Protein AF-A0AAV0YI50-F1 (afdb_monomer)

pLDDT: mean 83.33, std 12.13, range [51.94, 95.25]

Secondary structure (DSSP, 8-state):
-HHHHHHHHHHHH--SBHHHHHHHHHHHHHHHHHHHHHHHHHHT-HHHHHHHHHHHHHHHHHHHHHHHHHHHHHHHHS--BGGGGGGGS---S--HHHHHHHHHHHSPPP---

InterPro domains:
  IPR001133 NADH-ubiquinone oxidoreductase chain 4L/K [PTHR11434] (1-92)
  IPR039428 NADH-ubiquinone oxidoreductase chain 4L/Mnh complex subunit C1-like [PF00420] (8-89)

Organism: Vicia faba (NCBI:txid3906)

Solvent-accessible surface area (backbone atoms only — not comparable to full-atom values): 6469 Å² total; per-residue (Å²): 105,72,64,37,56,51,22,54,52,49,41,72,73,40,72,53,38,62,69,70,36,49,53,32,54,54,52,29,54,49,41,52,37,49,50,38,41,53,51,16,62,77,67,72,38,69,66,34,50,54,50,32,52,52,53,54,50,51,48,54,53,51,52,53,52,55,49,51,54,48,54,55,48,33,73,76,63,79,52,66,57,52,78,67,62,63,71,71,61,66,84,66,87,55,59,71,69,51,49,49,52,54,54,60,68,70,53,80,76,80,79,85,125

Radius of gyration: 26.08 Å; Cα contacts (8 Å, |Δi|>4): 66; chains: 1; bounding box: 31×36×94 Å

Foldseek 3Di:
DVLLVVLVVQLVVDPWFLVSNLVSVLSNLVVVLVVLVVVCVVVVHVVSVVVSVVSNVVSVVVVVVSVVVQVVVCVVPVDRTPVCVVPVVDPPPDDVVVVVVVVVVPDDDPPDD

Nearest PDB structures (foldseek):
  8q0a-assembly1_K  TM=9.133E-01  e=6.058E-04  Bos taurus
  6zke-assembly1_K  TM=9.142E-01  e=1.229E-03  Ovis aries
  7v2e-assembly1_k  TM=9.099E-01  e=1.153E-03  Sus scrofa
  7vys-assembly1_k  TM=9.283E-01  e=1.491E-03  Sus scrofa
  7v2c-assembly1_k  TM=9.290E-01  e=1.809E-03  Sus scrofa

Sequence (113 aa):
MIISILDIRGILLNRRNIPIMSMPIESMLLAVNSNFLVFSVSSNDMMGQSFALLVSTVAAAESAIGLAIFVITFRVRGTIAVEFINSIQGSGPLSLGERIRFLLKSFPKPLHV

Mean predicted aligned error: 11.67 Å

Structure (mmCIF, N/CA/C/O backbone):
data_AF-A0AAV0YI50-F1
#
_entry.id   AF-A0AAV0YI50-F1
#
loop_
_atom_site.group_PDB
_atom_site.id
_atom_site.type_symbol
_atom_site.label_atom_id
_atom_site.label_alt_id
_atom_site.label_comp_id
_atom_site.label_asym_id
_atom_site.label_entity_id
_atom_site.label_seq_id
_atom_site.pdbx_PDB_ins_code
_atom_site.Cartn_x
_atom_site.Cartn_y
_atom_site.Cartn_z
_atom_site.occupancy
_atom_site.B_iso_or_equiv
_atom_site.auth_seq_id
_atom_site.auth_comp_id
_atom_site.auth_asym_id
_atom_site.auth_atom_id
_atom_site.pdbx_PDB_model_num
ATOM 1 N N . MET A 1 1 ? 11.645 5.459 -4.226 1.00 79.00 1 MET A N 1
ATOM 2 C CA . MET A 1 1 ? 12.631 5.119 -3.171 1.00 79.00 1 MET A CA 1
ATOM 3 C C . MET A 1 1 ? 12.560 6.057 -1.967 1.00 79.00 1 MET A C 1
ATOM 5 O O . MET A 1 1 ? 12.315 5.566 -0.878 1.00 79.00 1 MET A O 1
ATOM 9 N N . ILE A 1 2 ? 12.721 7.379 -2.127 1.00 90.94 2 ILE A N 1
ATOM 10 C CA . ILE A 1 2 ? 12.672 8.332 -0.993 1.00 90.94 2 ILE A CA 1
ATOM 11 C C . ILE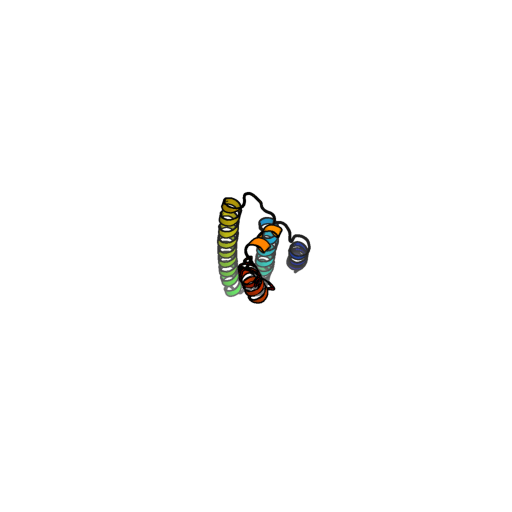 A 1 2 ? 11.318 8.290 -0.262 1.00 90.94 2 ILE A C 1
ATOM 13 O O . ILE A 1 2 ? 11.292 8.224 0.963 1.00 90.94 2 ILE A O 1
ATOM 17 N N . ILE A 1 3 ? 10.213 8.255 -1.017 1.00 91.50 3 ILE A N 1
ATOM 18 C CA . ILE A 1 3 ? 8.845 8.175 -0.474 1.00 91.50 3 ILE A CA 1
ATOM 19 C C . ILE A 1 3 ? 8.686 6.940 0.428 1.00 91.50 3 ILE A C 1
ATOM 21 O O . ILE A 1 3 ? 8.360 7.083 1.598 1.00 91.50 3 ILE A O 1
ATOM 25 N N . SER A 1 4 ? 9.074 5.752 -0.051 1.00 90.31 4 SER A N 1
ATOM 26 C CA . SER A 1 4 ? 9.003 4.508 0.730 1.00 90.31 4 SER A CA 1
ATOM 27 C C . SER A 1 4 ? 9.793 4.569 2.048 1.00 90.31 4 SER A C 1
ATOM 29 O O . SER A 1 4 ? 9.374 3.994 3.046 1.00 90.31 4 SER A O 1
ATOM 31 N N . ILE A 1 5 ? 10.926 5.280 2.084 1.00 92.88 5 ILE A N 1
ATOM 32 C CA . ILE A 1 5 ? 11.730 5.445 3.308 1.00 92.88 5 ILE A CA 1
ATOM 33 C C . ILE A 1 5 ? 11.026 6.382 4.304 1.00 92.88 5 ILE A C 1
ATOM 35 O O . ILE A 1 5 ? 11.025 6.122 5.510 1.00 92.88 5 ILE A O 1
ATOM 39 N N . LEU A 1 6 ? 10.417 7.465 3.810 1.00 93.38 6 LEU A N 1
ATOM 40 C CA . LEU A 1 6 ? 9.602 8.376 4.618 1.00 93.38 6 LEU A CA 1
ATOM 41 C C . LEU A 1 6 ? 8.378 7.665 5.197 1.00 93.38 6 LEU A C 1
ATOM 43 O O . LEU A 1 6 ? 8.089 7.849 6.378 1.00 93.38 6 LEU A O 1
ATOM 47 N N . ASP A 1 7 ? 7.721 6.818 4.407 1.00 93.38 7 ASP A N 1
ATOM 48 C CA . ASP A 1 7 ? 6.557 6.047 4.841 1.00 93.38 7 ASP A CA 1
ATOM 49 C C . ASP A 1 7 ? 6.907 5.076 5.971 1.00 93.38 7 ASP A C 1
ATOM 51 O O . ASP A 1 7 ? 6.252 5.086 7.015 1.00 93.38 7 ASP A O 1
ATOM 55 N N . ILE A 1 8 ? 8.006 4.323 5.838 1.00 92.38 8 ILE A N 1
ATOM 56 C CA . ILE A 1 8 ? 8.511 3.451 6.913 1.00 92.38 8 ILE A CA 1
ATOM 57 C C . ILE A 1 8 ? 8.762 4.263 8.190 1.00 92.38 8 ILE A C 1
ATOM 59 O O . ILE A 1 8 ? 8.373 3.848 9.286 1.00 92.38 8 ILE A O 1
ATOM 63 N N . ARG A 1 9 ? 9.370 5.450 8.071 1.00 92.31 9 ARG A N 1
ATOM 64 C CA . ARG A 1 9 ? 9.583 6.339 9.222 1.00 92.31 9 ARG A CA 1
ATOM 65 C C . ARG A 1 9 ? 8.256 6.817 9.822 1.00 92.31 9 ARG A C 1
ATOM 67 O O . ARG A 1 9 ? 8.138 6.878 11.044 1.00 92.31 9 ARG A O 1
ATOM 74 N N . GLY A 1 10 ? 7.265 7.122 8.988 1.00 88.88 10 GLY A N 1
ATOM 75 C CA . GLY A 1 10 ? 5.919 7.526 9.398 1.00 88.88 10 GLY A CA 1
ATOM 76 C C . GLY A 1 10 ? 5.212 6.462 10.239 1.00 88.88 10 GLY A C 1
ATOM 77 O O . GLY A 1 10 ? 4.695 6.779 11.312 1.00 88.88 10 GLY A O 1
ATOM 78 N N . ILE A 1 11 ? 5.277 5.194 9.821 1.00 91.69 11 ILE A N 1
ATOM 79 C CA . ILE A 1 11 ? 4.697 4.056 10.559 1.00 91.69 11 ILE A CA 1
ATOM 80 C C . ILE A 1 11 ? 5.359 3.903 11.934 1.00 91.69 11 ILE A C 1
ATOM 82 O O . ILE A 1 11 ? 4.682 3.691 12.941 1.00 91.69 11 ILE A O 1
ATOM 86 N N . LEU A 1 12 ? 6.689 4.024 12.002 1.00 87.38 12 LEU A N 1
ATOM 87 C CA . LEU A 1 12 ? 7.430 3.839 13.252 1.00 87.38 12 LEU A CA 1
ATOM 88 C C . LEU A 1 12 ? 7.133 4.926 14.288 1.00 87.38 12 LEU A C 1
ATOM 90 O O . LEU A 1 12 ? 7.046 4.610 15.476 1.00 87.38 12 LEU A O 1
ATOM 94 N N . LEU A 1 13 ? 6.979 6.177 13.845 1.00 87.50 13 LEU A N 1
ATOM 95 C CA . LEU A 1 13 ? 6.706 7.320 14.716 1.00 87.50 13 LEU A CA 1
ATOM 96 C C . LEU A 1 13 ? 5.255 7.337 15.209 1.00 87.50 13 LEU A C 1
ATOM 98 O O . LEU A 1 13 ? 4.997 7.692 16.360 1.00 87.50 13 LEU A O 1
ATOM 102 N N . ASN A 1 14 ? 4.303 6.941 14.363 1.00 81.69 14 ASN A N 1
ATOM 103 C CA . ASN A 1 14 ? 2.886 7.152 14.624 1.00 81.69 14 ASN A CA 1
ATOM 104 C C . ASN A 1 14 ? 2.132 5.846 14.937 1.00 81.69 14 ASN A C 1
ATOM 106 O O . ASN A 1 14 ? 1.347 5.354 14.130 1.00 81.69 14 ASN A O 1
ATOM 110 N N . ARG A 1 15 ? 2.332 5.305 16.150 1.00 78.38 15 ARG A N 1
ATOM 111 C CA . ARG A 1 15 ? 1.727 4.027 16.600 1.00 78.38 15 ARG A CA 1
ATOM 112 C C . ARG A 1 15 ? 0.426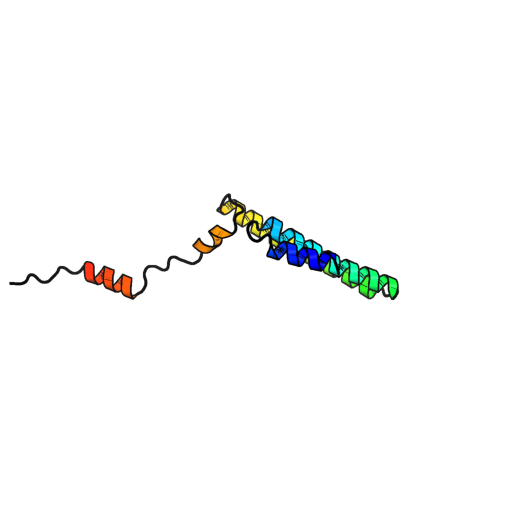 4.140 17.405 1.00 78.38 15 ARG A C 1
ATOM 114 O O . ARG A 1 15 ? -0.104 3.130 17.857 1.00 78.38 15 ARG A O 1
ATOM 121 N N . ARG A 1 16 ? -0.080 5.354 17.640 1.00 79.62 16 ARG A N 1
ATOM 122 C CA . ARG A 1 16 ? -1.229 5.583 18.543 1.00 79.62 16 ARG A CA 1
ATOM 123 C C . ARG A 1 16 ? -2.587 5.563 17.847 1.00 79.62 16 ARG A C 1
ATOM 125 O O . ARG A 1 16 ? -3.588 5.267 18.495 1.00 79.62 16 ARG A O 1
ATOM 132 N N . ASN A 1 17 ? -2.624 5.866 16.551 1.00 80.25 17 ASN A N 1
ATOM 133 C CA . ASN A 1 17 ? -3.852 6.049 15.782 1.00 80.25 17 ASN A CA 1
ATOM 134 C C . ASN A 1 17 ? -3.844 5.117 14.570 1.00 80.25 17 ASN A C 1
ATOM 136 O O . ASN A 1 17 ? -3.026 5.288 13.668 1.00 80.25 17 ASN A O 1
ATOM 140 N N . ILE A 1 18 ? -4.790 4.178 14.530 1.00 83.81 18 ILE A N 1
ATOM 141 C CA . ILE A 1 18 ? -4.877 3.157 13.473 1.00 83.81 18 ILE A CA 1
ATOM 142 C C . ILE A 1 18 ? -4.996 3.773 12.063 1.00 83.81 18 ILE A C 1
ATOM 144 O O . ILE A 1 18 ? -4.211 3.382 11.202 1.00 83.81 18 ILE A O 1
ATOM 148 N N . PRO A 1 19 ? -5.870 4.772 11.797 1.00 86.19 19 PRO A N 1
ATOM 149 C CA . PRO A 1 19 ? -5.996 5.339 10.447 1.00 86.19 19 PRO A CA 1
ATOM 150 C C . PRO A 1 19 ? -4.716 6.020 9.962 1.00 86.19 19 PRO A C 1
ATOM 152 O O . PRO A 1 19 ? -4.323 5.877 8.809 1.00 86.19 19 PRO A O 1
ATOM 155 N N . ILE A 1 20 ? -4.036 6.725 10.869 1.00 87.75 20 ILE A N 1
ATOM 156 C CA . ILE A 1 20 ? -2.792 7.436 10.559 1.00 87.75 20 ILE A CA 1
ATOM 157 C C . ILE A 1 20 ? -1.658 6.435 10.302 1.00 87.75 20 ILE A C 1
ATOM 159 O O . ILE A 1 20 ? -0.768 6.713 9.511 1.00 87.75 20 ILE A O 1
ATOM 163 N N . MET A 1 21 ? -1.702 5.254 10.923 1.00 88.38 21 MET A N 1
ATOM 164 C CA . MET A 1 21 ? -0.761 4.171 10.636 1.00 88.38 21 MET A CA 1
ATOM 165 C C . MET A 1 21 ? -1.043 3.487 9.287 1.00 88.38 21 MET A C 1
ATOM 167 O O . MET A 1 21 ? -0.112 2.993 8.661 1.00 88.38 21 MET A O 1
ATOM 171 N N . SER A 1 22 ? -2.298 3.488 8.822 1.00 88.62 22 SER A N 1
ATOM 172 C CA . SER A 1 22 ? -2.698 2.909 7.530 1.00 88.62 22 SER A CA 1
ATOM 173 C C . SER A 1 22 ? -2.305 3.777 6.327 1.00 88.62 22 SER A C 1
ATOM 175 O O . SER A 1 22 ? -1.998 3.245 5.268 1.00 88.62 22 SER A O 1
ATOM 177 N N . MET A 1 23 ? -2.276 5.107 6.470 1.00 90.25 23 MET A N 1
ATOM 178 C CA . MET A 1 23 ? -1.966 6.037 5.368 1.00 90.25 23 MET A CA 1
ATOM 179 C C . MET A 1 23 ? -0.560 5.848 4.747 1.00 90.25 23 MET A C 1
ATOM 181 O O . MET A 1 23 ? -0.465 5.805 3.520 1.00 90.25 23 MET A O 1
ATOM 185 N N . PRO A 1 24 ? 0.533 5.698 5.526 1.00 92.94 24 PRO A N 1
ATOM 186 C CA . PRO A 1 24 ? 1.856 5.424 4.963 1.00 92.94 24 PRO A CA 1
ATOM 187 C C . PRO A 1 24 ? 1.965 4.063 4.266 1.00 92.94 24 PRO A C 1
ATOM 189 O O . PRO A 1 24 ? 2.793 3.905 3.376 1.00 92.94 24 PRO A O 1
ATOM 192 N N . ILE A 1 25 ? 1.152 3.073 4.656 1.00 92.00 25 ILE A N 1
ATOM 193 C CA . ILE A 1 25 ? 1.164 1.738 4.035 1.00 92.00 25 ILE A CA 1
ATOM 194 C C . ILE A 1 25 ? 0.687 1.846 2.581 1.00 92.00 25 ILE A C 1
ATOM 196 O O . ILE A 1 25 ? 1.369 1.370 1.675 1.00 92.00 25 ILE A O 1
ATOM 200 N N . GLU A 1 26 ? -0.405 2.579 2.349 1.00 91.31 26 GLU A N 1
ATOM 201 C CA . GLU A 1 26 ? -0.918 2.885 1.005 1.00 91.31 26 GLU A CA 1
ATOM 202 C C . GLU A 1 26 ? 0.108 3.645 0.155 1.00 91.31 26 GLU A C 1
ATOM 204 O O . GLU A 1 26 ? 0.388 3.281 -0.989 1.00 91.31 26 GLU A O 1
ATOM 209 N N . SER A 1 27 ? 0.715 4.693 0.726 1.00 91.88 27 SER A N 1
ATOM 210 C CA . SER A 1 27 ? 1.737 5.498 0.045 1.00 91.88 27 SER A CA 1
ATOM 211 C C . SER A 1 27 ? 2.979 4.671 -0.312 1.00 91.88 27 SER A C 1
ATOM 213 O O . SER A 1 27 ? 3.519 4.803 -1.415 1.00 91.88 27 SER A O 1
ATOM 215 N N . MET A 1 28 ? 3.394 3.746 0.557 1.00 93.81 28 MET A N 1
ATOM 216 C CA . MET A 1 28 ? 4.528 2.858 0.307 1.00 93.81 28 MET A CA 1
ATOM 217 C C . MET A 1 28 ? 4.246 1.907 -0.863 1.00 93.81 28 MET A C 1
ATOM 219 O O . MET A 1 28 ? 5.107 1.735 -1.733 1.00 93.81 28 MET A O 1
ATOM 223 N N . LEU A 1 29 ? 3.038 1.339 -0.912 1.00 93.25 29 LEU A N 1
ATOM 224 C CA . LEU A 1 29 ? 2.582 0.446 -1.979 1.00 93.25 29 LEU A CA 1
ATOM 225 C C . LEU A 1 29 ? 2.480 1.202 -3.316 1.00 93.25 29 LEU A C 1
ATOM 227 O O . LEU A 1 29 ? 2.986 0.732 -4.338 1.00 93.25 29 LEU A O 1
ATOM 231 N N . LEU A 1 30 ? 1.963 2.434 -3.296 1.00 93.50 30 LEU A N 1
ATOM 232 C CA . LEU A 1 30 ? 1.922 3.331 -4.454 1.00 93.50 30 LEU A CA 1
ATOM 233 C C . LEU A 1 30 ? 3.323 3.739 -4.943 1.00 93.50 30 LEU A C 1
ATOM 235 O O . LEU A 1 30 ? 3.568 3.785 -6.149 1.00 93.50 30 LEU A O 1
ATOM 239 N N . ALA A 1 31 ? 4.267 4.007 -4.038 1.00 94.50 31 ALA A N 1
ATOM 240 C CA . ALA A 1 31 ? 5.638 4.374 -4.392 1.00 94.50 31 ALA A CA 1
ATOM 241 C C . ALA A 1 31 ? 6.386 3.229 -5.093 1.00 94.50 31 ALA A C 1
ATOM 243 O O . ALA A 1 31 ? 7.145 3.471 -6.036 1.00 94.50 31 ALA A O 1
ATOM 244 N N . VAL A 1 32 ? 6.162 1.985 -4.660 1.00 93.75 32 VAL A N 1
ATOM 245 C CA . VAL A 1 32 ? 6.676 0.792 -5.349 1.00 93.75 32 VAL A CA 1
ATOM 246 C C . VAL A 1 32 ? 5.970 0.608 -6.694 1.00 93.75 32 VAL A C 1
ATOM 248 O O . VAL A 1 32 ? 6.634 0.337 -7.694 1.00 93.75 32 VAL A O 1
ATOM 251 N N . ASN A 1 33 ? 4.656 0.838 -6.754 1.00 94.81 33 ASN A N 1
ATOM 252 C CA . ASN A 1 33 ? 3.878 0.727 -7.986 1.00 94.81 33 ASN A CA 1
ATOM 253 C C . ASN A 1 33 ? 4.329 1.727 -9.071 1.00 94.81 33 ASN A C 1
ATOM 255 O O . ASN A 1 33 ? 4.476 1.385 -10.242 1.00 94.81 33 ASN A O 1
ATOM 259 N N . SER A 1 34 ? 4.640 2.960 -8.669 1.00 93.06 34 SER A N 1
ATOM 260 C CA . SER A 1 34 ? 5.212 3.979 -9.556 1.00 93.06 34 SER A CA 1
ATOM 261 C C . SER A 1 34 ? 6.586 3.567 -10.098 1.00 93.06 34 SER A C 1
ATOM 263 O O . SER A 1 34 ? 6.879 3.778 -11.273 1.00 93.06 34 SER A O 1
ATOM 265 N N . ASN A 1 35 ? 7.411 2.895 -9.286 1.00 92.81 35 ASN A N 1
ATOM 266 C CA . ASN A 1 35 ? 8.703 2.377 -9.739 1.00 92.81 35 ASN A CA 1
ATOM 267 C C . ASN A 1 35 ? 8.544 1.308 -10.836 1.00 92.81 35 ASN A C 1
ATOM 269 O O . ASN A 1 35 ? 9.296 1.319 -11.810 1.00 92.81 35 ASN A O 1
ATOM 273 N N . PHE A 1 36 ? 7.536 0.435 -10.717 1.00 91.88 36 PHE A N 1
ATOM 274 C CA . PHE A 1 36 ? 7.168 -0.506 -11.783 1.00 91.88 36 PHE A CA 1
ATOM 275 C C . PHE A 1 36 ? 6.744 0.217 -13.063 1.00 91.88 36 PHE A C 1
ATOM 277 O O . PHE A 1 36 ? 7.194 -0.147 -14.149 1.00 91.88 36 PHE A O 1
ATOM 284 N N . LEU A 1 37 ? 5.930 1.268 -12.940 1.00 94.00 37 LEU A N 1
ATOM 285 C CA . LEU A 1 37 ? 5.456 2.047 -14.082 1.00 94.00 37 LEU A CA 1
ATOM 286 C C . LEU A 1 37 ? 6.611 2.739 -14.827 1.00 94.00 37 LEU A C 1
ATOM 288 O O . LEU A 1 37 ? 6.693 2.674 -16.051 1.00 94.00 37 LEU A O 1
ATOM 292 N N . VAL A 1 38 ? 7.539 3.361 -14.095 1.00 93.75 38 VAL A N 1
ATOM 293 C CA . VAL A 1 38 ? 8.716 4.030 -14.677 1.00 93.75 38 VAL A CA 1
ATOM 294 C C . VAL A 1 38 ? 9.630 3.026 -15.377 1.00 93.75 38 VAL A C 1
ATOM 296 O O . VAL A 1 38 ? 10.078 3.278 -16.496 1.00 93.75 38 VAL A O 1
ATOM 299 N N . PHE A 1 39 ? 9.879 1.869 -14.759 1.00 91.06 39 PHE A N 1
ATOM 300 C CA . PHE A 1 39 ? 10.702 0.821 -15.362 1.00 91.06 39 PHE A CA 1
ATOM 301 C C . PHE A 1 39 ? 10.058 0.229 -16.623 1.00 91.06 39 PHE A C 1
ATOM 303 O O . PHE A 1 39 ? 10.743 -0.018 -17.616 1.00 91.06 39 PHE A O 1
ATOM 310 N N . SER A 1 40 ? 8.737 0.060 -16.600 1.00 94.69 40 SER A N 1
ATOM 311 C CA . SER A 1 40 ? 7.940 -0.384 -17.742 1.00 94.69 40 SER A CA 1
ATOM 312 C C . SER A 1 40 ? 8.054 0.574 -18.928 1.00 94.69 40 SER A C 1
ATOM 314 O O . SER A 1 40 ? 8.323 0.130 -20.043 1.00 94.69 40 SER A O 1
ATOM 316 N N . VAL A 1 41 ? 7.932 1.884 -18.688 1.00 94.56 41 VAL A N 1
ATOM 317 C CA . VAL A 1 41 ? 8.097 2.911 -19.729 1.00 94.56 41 VAL A CA 1
ATOM 318 C C . VAL A 1 41 ? 9.535 2.942 -20.250 1.00 94.56 41 VAL A C 1
ATOM 320 O O . VAL A 1 41 ? 9.743 2.974 -21.458 1.00 94.56 41 VAL A O 1
ATOM 323 N N . SER A 1 42 ? 10.535 2.869 -19.366 1.00 93.56 42 SER A N 1
ATOM 324 C CA . SER A 1 42 ? 11.949 2.863 -19.770 1.00 93.56 42 SER A CA 1
ATOM 325 C C . SER A 1 42 ? 12.338 1.631 -20.592 1.00 93.56 42 SER A C 1
ATOM 327 O O . SER A 1 42 ? 13.228 1.728 -21.433 1.00 93.56 42 SER A O 1
ATOM 329 N N . SER A 1 43 ? 11.704 0.484 -20.344 1.00 91.75 43 SER A N 1
ATOM 330 C CA . SER A 1 43 ? 11.997 -0.778 -21.037 1.00 91.75 43 SER A CA 1
ATOM 331 C C . SER A 1 43 ? 11.050 -1.050 -22.214 1.00 91.75 43 SER A C 1
ATOM 333 O O . SER A 1 43 ? 11.216 -2.059 -22.892 1.00 91.75 43 SER A O 1
ATOM 335 N N . ASN A 1 44 ? 10.073 -0.164 -22.470 1.00 91.00 44 ASN A N 1
ATOM 336 C CA . ASN A 1 44 ? 8.975 -0.360 -23.430 1.00 91.00 44 ASN A CA 1
ATOM 337 C C . ASN A 1 44 ? 8.242 -1.708 -23.264 1.00 91.00 44 ASN A C 1
ATOM 339 O O . ASN A 1 44 ? 7.825 -2.326 -24.242 1.00 91.00 44 ASN A O 1
ATOM 343 N N . ASP A 1 45 ? 8.073 -2.165 -22.022 1.00 91.06 45 ASP A N 1
ATOM 344 C CA . ASP A 1 45 ? 7.437 -3.448 -21.715 1.00 91.06 45 ASP A CA 1
ATOM 345 C C . ASP A 1 45 ? 6.020 -3.252 -21.159 1.00 91.06 45 ASP A C 1
ATOM 347 O O . ASP A 1 45 ? 5.828 -2.647 -20.101 1.00 91.06 45 ASP A O 1
ATOM 351 N N . MET A 1 46 ? 5.020 -3.809 -21.845 1.00 91.12 46 MET A N 1
ATOM 352 C CA . MET A 1 46 ? 3.611 -3.764 -21.435 1.00 91.12 46 MET A CA 1
ATOM 353 C C . MET A 1 46 ? 3.296 -4.655 -20.221 1.00 91.12 46 MET A C 1
ATOM 355 O O . MET A 1 46 ? 2.292 -4.420 -19.537 1.00 91.12 46 MET A O 1
ATOM 359 N N . M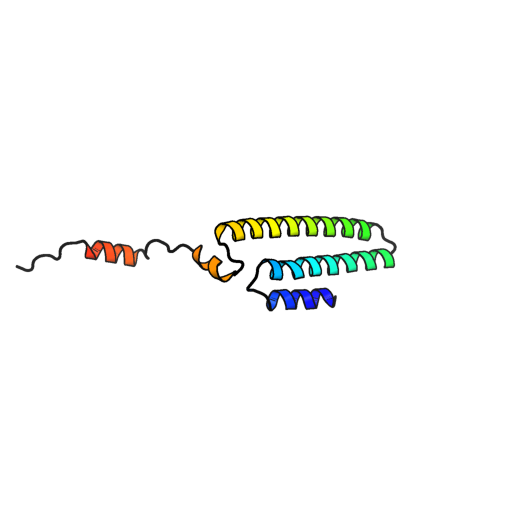ET A 1 47 ? 4.132 -5.651 -19.900 1.00 91.94 47 MET A N 1
ATOM 360 C CA . MET A 1 47 ? 3.924 -6.485 -18.709 1.00 91.94 47 MET A CA 1
ATOM 361 C C . MET A 1 47 ? 4.025 -5.657 -17.427 1.00 91.94 47 MET A C 1
ATOM 363 O O . MET A 1 47 ? 3.203 -5.822 -16.525 1.00 91.94 47 MET A O 1
ATOM 367 N N . GLY A 1 48 ? 4.969 -4.714 -17.363 1.00 91.44 48 GLY A N 1
ATOM 368 C CA . GLY A 1 48 ? 5.123 -3.836 -16.204 1.00 91.44 48 GLY A CA 1
ATOM 369 C C . GLY A 1 48 ? 3.903 -2.937 -15.956 1.00 91.44 48 GLY A C 1
ATOM 370 O O . GLY A 1 48 ? 3.529 -2.725 -14.803 1.00 91.44 48 GLY A O 1
ATOM 371 N N . GLN A 1 49 ? 3.207 -2.496 -17.011 1.00 93.38 49 GLN A N 1
ATOM 372 C CA . GLN A 1 49 ? 1.944 -1.751 -16.882 1.00 93.38 49 GLN A CA 1
ATOM 373 C C . GLN A 1 49 ? 0.811 -2.638 -16.347 1.00 93.38 49 GLN A C 1
ATOM 375 O O . GLN A 1 49 ? 0.026 -2.208 -15.504 1.00 93.38 49 GLN A O 1
ATOM 380 N N . SER A 1 50 ? 0.750 -3.895 -16.796 1.00 94.31 50 SER A N 1
ATOM 381 C CA . SER A 1 50 ? -0.252 -4.865 -16.334 1.00 94.31 50 SER A CA 1
ATOM 382 C C . SER A 1 5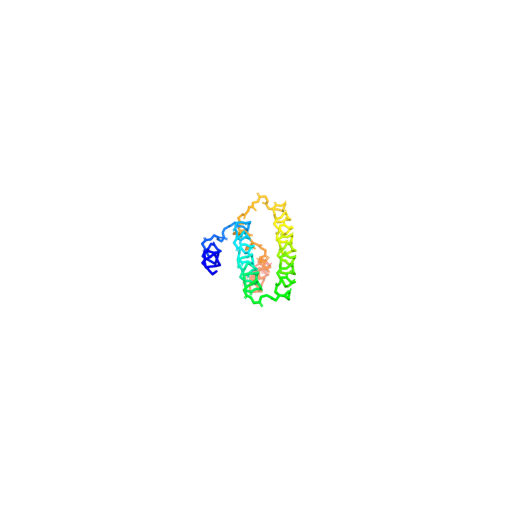0 ? -0.072 -5.189 -14.849 1.00 94.31 50 SER A C 1
ATOM 384 O O . SER A 1 50 ? -1.036 -5.171 -14.084 1.00 94.31 50 SER A O 1
ATOM 386 N N . PHE A 1 51 ? 1.173 -5.402 -14.412 1.00 92.62 51 PHE A N 1
ATOM 387 C CA . PHE A 1 51 ? 1.493 -5.553 -12.993 1.00 92.62 51 PHE A CA 1
ATOM 388 C C . PHE A 1 51 ? 1.134 -4.303 -12.191 1.00 92.62 51 PHE A C 1
ATOM 390 O O . PHE A 1 51 ? 0.595 -4.432 -11.093 1.00 92.62 51 PHE A O 1
ATOM 397 N N . ALA A 1 52 ? 1.352 -3.108 -12.744 1.00 93.88 52 ALA A N 1
ATOM 398 C CA . ALA A 1 52 ? 1.034 -1.880 -12.029 1.00 93.88 52 ALA A CA 1
ATOM 399 C C . ALA A 1 52 ? -0.473 -1.720 -11.735 1.00 93.88 52 ALA A C 1
ATOM 401 O O . ALA A 1 52 ? -0.870 -1.233 -10.670 1.00 93.88 52 ALA A O 1
ATOM 402 N N . LEU A 1 53 ? -1.328 -2.187 -12.650 1.00 93.94 53 LEU A N 1
ATOM 403 C CA . LEU A 1 53 ? -2.780 -2.228 -12.453 1.00 93.94 53 LEU A CA 1
ATOM 404 C C . LEU A 1 53 ? -3.197 -3.263 -11.400 1.00 93.94 53 LEU A C 1
ATOM 406 O O . LEU A 1 53 ? -4.036 -2.972 -10.543 1.00 93.94 53 LEU A O 1
ATOM 410 N N . LEU A 1 54 ? -2.589 -4.452 -11.420 1.00 95.19 54 LEU A N 1
ATOM 411 C CA . LEU A 1 54 ? -2.855 -5.491 -10.420 1.00 95.19 54 LEU A CA 1
ATOM 412 C C . LEU A 1 54 ? -2.482 -5.017 -9.011 1.00 95.19 54 LEU A C 1
ATOM 414 O O . LEU A 1 54 ? -3.285 -5.137 -8.087 1.00 95.19 54 LEU A O 1
ATOM 418 N N . VAL A 1 55 ? -1.304 -4.412 -8.854 1.00 94.62 55 VAL A N 1
ATOM 419 C CA . VAL A 1 55 ? -0.810 -3.906 -7.566 1.00 94.62 55 VAL A CA 1
ATOM 420 C C . VAL A 1 55 ? -1.718 -2.801 -7.015 1.00 94.62 55 VAL A C 1
ATOM 422 O O . VAL A 1 55 ? -2.073 -2.840 -5.839 1.00 94.62 55 VAL A O 1
ATOM 425 N N . SER A 1 56 ? -2.181 -1.867 -7.855 1.00 92.62 56 SER A N 1
ATOM 426 C CA . SER A 1 56 ? -3.133 -0.829 -7.423 1.00 92.62 56 SER A CA 1
ATOM 427 C C . SER A 1 56 ? -4.488 -1.401 -6.994 1.00 92.62 56 SER A C 1
ATOM 429 O O . SER A 1 56 ? -5.140 -0.841 -6.114 1.00 92.62 56 SER A O 1
ATOM 431 N N . THR A 1 57 ? -4.921 -2.505 -7.607 1.00 94.81 57 THR A N 1
ATOM 432 C CA . THR A 1 57 ? -6.179 -3.179 -7.253 1.00 94.81 57 THR A CA 1
ATOM 433 C C . THR A 1 57 ? -6.065 -3.872 -5.895 1.00 94.81 57 THR A C 1
ATOM 435 O O . THR A 1 57 ? -6.976 -3.778 -5.075 1.00 94.81 57 THR A O 1
ATOM 438 N N . VAL A 1 58 ? -4.928 -4.523 -5.627 1.00 94.69 58 VAL A N 1
ATOM 439 C CA . VAL A 1 58 ? -4.637 -5.130 -4.318 1.00 94.69 58 VAL A CA 1
ATOM 440 C C . VAL A 1 58 ? -4.550 -4.060 -3.229 1.00 94.69 58 VAL A C 1
ATOM 442 O O . VAL A 1 58 ? -5.143 -4.250 -2.172 1.00 94.69 58 VAL A O 1
ATOM 445 N N . ALA A 1 59 ? -3.905 -2.921 -3.504 1.00 93.50 59 ALA A N 1
ATOM 446 C CA . ALA A 1 59 ? -3.847 -1.793 -2.570 1.00 93.50 59 ALA A CA 1
ATOM 447 C C . ALA A 1 59 ? -5.250 -1.299 -2.186 1.00 93.50 59 ALA A C 1
ATOM 449 O O . ALA A 1 59 ? -5.589 -1.204 -1.011 1.00 93.50 59 ALA A O 1
ATOM 450 N N . ALA A 1 60 ? -6.124 -1.092 -3.178 1.00 93.38 60 ALA A N 1
ATOM 451 C CA . ALA A 1 60 ? -7.504 -0.683 -2.927 1.00 93.38 60 ALA A CA 1
ATOM 452 C C . ALA A 1 60 ? -8.279 -1.707 -2.074 1.00 93.38 60 ALA A C 1
ATOM 454 O O . ALA A 1 60 ? -9.066 -1.323 -1.204 1.00 93.38 60 ALA A O 1
ATOM 455 N N . ALA A 1 61 ? -8.051 -3.005 -2.300 1.00 95.25 61 ALA A N 1
ATOM 456 C CA . ALA A 1 61 ? -8.657 -4.067 -1.503 1.00 95.25 61 ALA A CA 1
ATOM 457 C C . ALA A 1 61 ? -8.141 -4.072 -0.052 1.00 95.25 61 ALA A C 1
ATOM 459 O O . ALA A 1 61 ? -8.944 -4.182 0.876 1.00 95.25 61 ALA A O 1
ATOM 460 N N . GLU A 1 62 ? -6.833 -3.909 0.158 1.00 93.88 62 GLU A N 1
ATOM 461 C CA . GLU A 1 62 ? -6.230 -3.784 1.491 1.00 93.88 62 GLU A CA 1
ATOM 462 C C . GLU A 1 62 ? -6.808 -2.581 2.249 1.00 93.88 62 GLU A C 1
ATOM 464 O O . GLU A 1 62 ? -7.264 -2.735 3.386 1.00 93.88 62 GLU A O 1
ATOM 469 N N . SER A 1 63 ? -6.909 -1.421 1.592 1.00 92.12 63 SER A N 1
ATOM 470 C CA . SER A 1 63 ? -7.498 -0.204 2.159 1.00 92.12 63 SER A CA 1
ATOM 471 C C . SER A 1 63 ? -8.944 -0.397 2.610 1.00 92.12 63 SER A C 1
ATOM 473 O O . SER A 1 63 ? -9.333 0.012 3.709 1.00 92.12 63 SER A O 1
ATOM 475 N N . ALA A 1 64 ? -9.755 -1.066 1.784 1.00 94.88 64 ALA A N 1
ATOM 476 C CA . ALA A 1 64 ? -11.146 -1.367 2.103 1.00 94.88 64 ALA A CA 1
ATOM 477 C C . ALA A 1 64 ? -11.263 -2.265 3.345 1.00 94.88 64 ALA A C 1
ATOM 479 O O . ALA A 1 64 ? -12.106 -2.017 4.213 1.00 94.88 64 ALA A O 1
ATOM 480 N N . ILE A 1 65 ? -10.390 -3.270 3.468 1.00 94.69 65 ILE A N 1
ATOM 481 C CA . ILE A 1 65 ? -10.334 -4.157 4.638 1.00 94.69 65 ILE A CA 1
ATOM 482 C C . ILE A 1 65 ? -9.878 -3.377 5.879 1.00 94.69 65 ILE A C 1
ATOM 484 O O . ILE A 1 65 ? -10.516 -3.470 6.931 1.00 94.69 65 ILE A O 1
ATOM 488 N N . GLY A 1 66 ? -8.823 -2.566 5.763 1.00 92.00 66 GLY A N 1
ATOM 489 C CA . GLY A 1 66 ? -8.311 -1.729 6.850 1.00 92.00 66 GLY A CA 1
ATOM 490 C C . GLY A 1 66 ? -9.367 -0.758 7.383 1.00 92.00 66 GLY A C 1
ATOM 491 O O . GLY A 1 66 ? -9.582 -0.663 8.597 1.00 92.00 66 GLY A O 1
ATOM 492 N N . LEU A 1 67 ? -10.104 -0.102 6.484 1.00 91.50 67 LEU A N 1
ATOM 493 C CA . LEU A 1 67 ? -11.200 0.790 6.846 1.00 91.50 67 LEU A CA 1
ATOM 494 C C . LEU A 1 67 ? -12.371 0.034 7.489 1.00 91.50 67 LEU A C 1
ATOM 496 O O . LEU A 1 67 ? -12.932 0.515 8.473 1.00 91.50 67 LEU A O 1
ATOM 500 N N . ALA A 1 68 ? -12.729 -1.152 6.990 1.00 93.12 68 ALA A N 1
ATOM 501 C CA . ALA A 1 68 ? -13.795 -1.965 7.576 1.00 93.12 68 ALA A CA 1
ATOM 502 C C . ALA A 1 68 ? -13.484 -2.339 9.035 1.00 93.12 68 ALA A C 1
ATOM 504 O O . ALA A 1 68 ? -14.322 -2.152 9.923 1.00 93.12 68 ALA A O 1
ATOM 505 N N . ILE A 1 69 ? -12.254 -2.787 9.305 1.00 89.50 69 ILE A N 1
ATOM 506 C CA . ILE A 1 69 ? -11.784 -3.105 10.661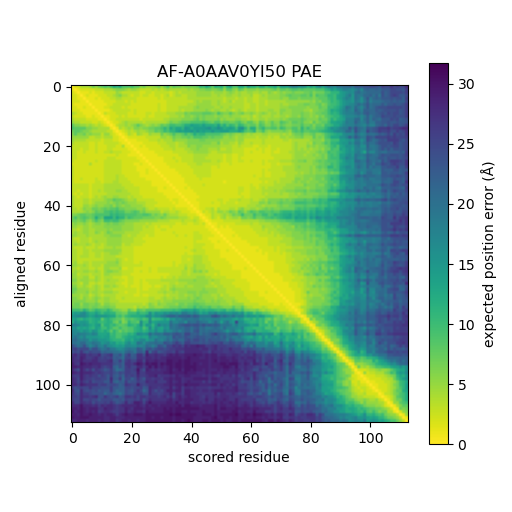 1.00 89.50 69 ILE A CA 1
ATOM 507 C C . ILE A 1 69 ? -11.793 -1.852 11.542 1.00 89.50 69 ILE A C 1
ATOM 509 O O . ILE A 1 69 ? -12.247 -1.902 12.691 1.00 89.50 69 ILE A O 1
ATOM 513 N N . PHE A 1 70 ? -11.336 -0.716 11.008 1.00 87.94 70 PHE A N 1
ATOM 514 C CA . PHE A 1 70 ? -11.361 0.561 11.716 1.00 87.94 70 PHE A CA 1
ATOM 515 C C . PHE A 1 70 ? -12.786 0.965 12.120 1.00 87.94 70 PHE A C 1
ATOM 517 O O . PHE A 1 70 ? -13.023 1.264 13.290 1.00 87.94 70 PHE A O 1
ATOM 524 N N . VAL A 1 71 ? -13.748 0.917 11.195 1.00 89.56 71 VAL A N 1
ATOM 525 C CA . VAL A 1 71 ? -15.149 1.286 11.456 1.00 89.56 71 VAL A CA 1
ATOM 526 C C . VAL A 1 71 ? -15.768 0.390 12.527 1.00 89.56 71 VAL A C 1
ATOM 528 O O . VAL A 1 71 ? -16.421 0.895 13.441 1.00 89.56 71 VAL A O 1
ATOM 531 N N . ILE A 1 72 ? -15.554 -0.927 12.457 1.00 89.38 72 ILE A N 1
ATOM 532 C CA . ILE A 1 72 ? -16.078 -1.874 13.453 1.00 89.38 72 ILE A CA 1
ATOM 533 C C . ILE A 1 72 ? -15.471 -1.587 14.832 1.00 89.38 72 ILE A C 1
ATOM 535 O O . ILE A 1 72 ? -16.195 -1.492 15.823 1.00 89.38 72 ILE A O 1
ATOM 539 N N . THR A 1 73 ? -14.157 -1.375 14.898 1.00 83.38 73 THR A N 1
ATOM 540 C CA . THR A 1 73 ? -13.455 -1.077 16.157 1.00 83.38 73 THR A CA 1
ATOM 541 C C . THR A 1 73 ? -13.926 0.246 16.762 1.00 83.38 73 THR A C 1
ATOM 543 O O . THR A 1 73 ? -14.166 0.329 17.969 1.00 83.38 73 THR A O 1
ATOM 546 N N . PHE A 1 74 ? -14.127 1.267 15.925 1.00 84.94 74 PHE A N 1
ATOM 547 C CA . PHE A 1 74 ? -14.629 2.571 16.346 1.00 84.94 74 PHE A CA 1
ATOM 548 C C . PHE A 1 74 ? -16.060 2.484 16.888 1.00 84.94 74 PHE A C 1
ATOM 550 O O . PHE A 1 74 ? -16.353 3.074 17.926 1.00 84.94 74 PHE A O 1
ATOM 557 N N . ARG A 1 75 ? -16.935 1.689 16.255 1.00 85.25 75 ARG A N 1
ATOM 558 C CA . ARG A 1 75 ? -18.311 1.460 16.732 1.00 85.25 75 ARG A CA 1
ATOM 559 C C . ARG A 1 75 ? -18.367 0.795 18.106 1.00 85.25 75 ARG A C 1
ATOM 561 O O . ARG A 1 75 ? -19.249 1.121 18.889 1.00 85.25 75 ARG A O 1
ATOM 568 N N . VAL A 1 76 ? -17.445 -0.120 18.403 1.00 80.19 76 VAL A N 1
ATOM 569 C CA . VAL A 1 76 ? -17.426 -0.847 19.684 1.00 80.19 76 VAL A CA 1
ATOM 570 C C . VAL A 1 76 ? -16.827 -0.008 20.816 1.00 80.19 76 VAL A C 1
ATOM 572 O O . VAL A 1 76 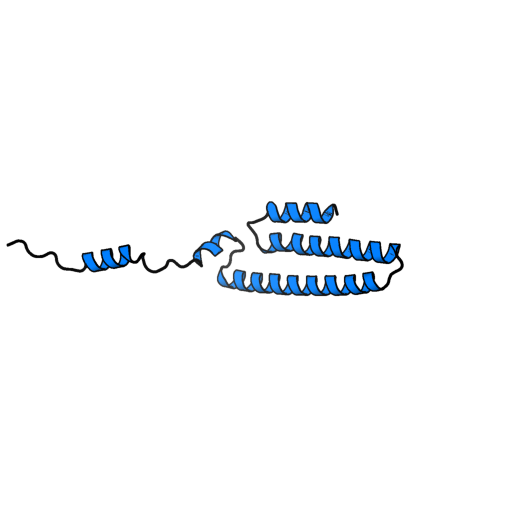? -17.244 -0.146 21.961 1.00 80.19 76 VAL A O 1
ATOM 575 N N . ARG A 1 77 ? -15.837 0.846 20.527 1.00 73.50 77 ARG A N 1
ATOM 576 C CA . ARG A 1 77 ? -15.011 1.488 21.568 1.00 73.50 77 ARG A CA 1
ATOM 577 C C . ARG A 1 77 ? -15.168 3.000 21.673 1.00 73.50 77 ARG A C 1
ATOM 579 O O . ARG A 1 77 ? -14.749 3.567 22.675 1.00 73.50 77 ARG A O 1
ATOM 586 N N . GLY A 1 78 ? -15.698 3.665 20.647 1.00 73.25 78 GLY A N 1
ATOM 587 C CA . GLY A 1 78 ? -15.834 5.126 20.597 1.00 73.25 78 GLY A CA 1
ATOM 588 C C . GLY A 1 78 ? -14.507 5.901 20.623 1.00 73.25 78 GLY A C 1
ATOM 589 O O . GLY A 1 78 ? -14.519 7.126 20.688 1.00 73.25 78 GLY A O 1
ATOM 590 N N . THR A 1 79 ? -13.359 5.215 20.576 1.00 70.06 79 THR A N 1
ATOM 591 C CA . THR A 1 79 ? -12.022 5.816 20.624 1.00 70.06 79 THR A CA 1
ATOM 592 C C . THR A 1 79 ? -11.101 5.208 19.572 1.00 70.06 79 THR A C 1
ATOM 594 O O . THR A 1 79 ? -11.226 4.042 19.202 1.00 70.06 79 THR A O 1
ATOM 597 N N . ILE A 1 80 ? -10.172 6.030 19.083 1.00 68.06 80 ILE A N 1
ATOM 598 C CA . ILE A 1 80 ? -9.222 5.722 18.002 1.00 68.06 80 ILE A CA 1
ATOM 599 C C . ILE A 1 80 ? -7.892 5.182 18.574 1.00 68.06 80 ILE A C 1
ATOM 601 O O . ILE A 1 80 ? -7.037 4.705 17.826 1.00 68.06 80 ILE A O 1
ATOM 605 N N . ALA A 1 81 ? -7.701 5.271 19.897 1.00 69.31 81 ALA A N 1
ATOM 606 C CA . ALA A 1 81 ? -6.448 4.936 20.565 1.00 69.31 81 ALA A CA 1
ATOM 607 C C . ALA A 1 81 ? -6.196 3.418 20.618 1.00 69.31 81 ALA A C 1
ATOM 609 O O . ALA A 1 81 ? -7.012 2.644 21.125 1.00 69.31 81 ALA A O 1
ATOM 610 N N . VAL A 1 82 ? -5.018 3.009 20.139 1.00 60.78 82 VAL A N 1
ATOM 611 C CA . VAL A 1 82 ? -4.558 1.606 20.060 1.00 60.78 82 VAL A CA 1
ATOM 612 C C . VAL A 1 82 ? -4.347 0.961 21.442 1.00 60.78 82 VAL A C 1
ATOM 614 O O . VAL A 1 82 ? -4.441 -0.258 21.575 1.00 60.78 82 VAL A O 1
ATOM 617 N N . GLU A 1 83 ? -4.122 1.753 22.496 1.00 61.88 83 GLU A N 1
ATOM 618 C CA . GLU A 1 83 ? -3.760 1.260 23.840 1.00 61.88 83 GLU A CA 1
ATOM 619 C C . GLU A 1 83 ? -4.830 0.374 24.499 1.00 61.88 83 GLU A C 1
ATOM 621 O O . GLU A 1 83 ? -4.511 -0.511 25.292 1.00 61.88 83 GLU A O 1
ATOM 626 N N . PHE A 1 84 ? -6.101 0.519 24.122 1.00 56.97 84 PHE A N 1
ATOM 627 C CA . PHE A 1 84 ? -7.181 -0.281 24.704 1.00 56.97 84 PHE A CA 1
ATOM 628 C C . PHE A 1 84 ? -7.222 -1.722 24.178 1.00 56.97 84 PHE A C 1
ATOM 630 O O . PHE A 1 84 ? -8.018 -2.534 24.655 1.00 56.97 84 PHE A O 1
ATOM 637 N N . ILE A 1 85 ? -6.460 -2.076 23.135 1.00 58.25 85 ILE A N 1
ATOM 638 C CA . ILE A 1 85 ? -6.477 -3.436 22.550 1.00 58.25 85 ILE A CA 1
ATOM 639 C C . ILE A 1 85 ? -5.922 -4.465 23.547 1.00 58.25 85 ILE A C 1
ATOM 641 O O . ILE A 1 85 ? -6.317 -5.628 23.517 1.00 58.25 85 ILE A O 1
ATOM 645 N N . ASN A 1 86 ? -5.116 -4.031 24.519 1.00 57.94 86 ASN A N 1
ATOM 646 C CA . ASN A 1 86 ? -4.556 -4.924 25.527 1.00 57.94 86 ASN A CA 1
ATOM 647 C C . ASN A 1 86 ? -5.606 -5.525 26.489 1.00 57.94 86 ASN A C 1
ATOM 649 O O . ASN A 1 86 ? -5.349 -6.556 27.097 1.00 57.94 86 ASN A O 1
ATOM 653 N N . SER A 1 87 ? -6.817 -4.955 26.602 1.00 56.41 87 SER A N 1
ATOM 654 C CA . SER A 1 87 ? -7.867 -5.507 27.484 1.00 56.41 87 SER A CA 1
ATOM 655 C C . SER A 1 87 ? -8.563 -6.759 26.926 1.00 56.41 87 SER A C 1
ATOM 657 O O . SER A 1 87 ? -9.401 -7.344 27.608 1.00 56.41 87 SER A O 1
ATOM 659 N N . ILE A 1 88 ? -8.278 -7.136 25.673 1.00 58.88 88 ILE A N 1
ATOM 660 C CA . ILE A 1 88 ? -8.833 -8.337 25.026 1.00 58.88 88 ILE A CA 1
ATOM 661 C C . ILE A 1 88 ? -7.971 -9.568 25.348 1.00 58.88 88 ILE A C 1
ATOM 663 O O . ILE A 1 88 ? -8.423 -10.703 25.202 1.00 58.88 88 ILE A O 1
ATOM 667 N N . GLN A 1 89 ? -6.737 -9.359 25.827 1.00 53.72 89 GLN A N 1
ATOM 668 C CA . GLN A 1 89 ? -5.966 -10.413 26.466 1.00 53.72 89 GLN A CA 1
ATOM 669 C C . GLN A 1 89 ? -6.658 -10.712 27.791 1.00 53.72 89 GLN A C 1
ATOM 671 O O . GLN A 1 89 ? -6.563 -9.948 28.748 1.00 53.72 89 GLN A O 1
ATOM 676 N N . GLY A 1 90 ? -7.464 -11.773 27.769 1.00 51.94 90 GLY A N 1
ATOM 677 C CA . GLY A 1 90 ? -8.365 -12.131 28.845 1.00 51.94 90 GLY A CA 1
ATOM 678 C C . GLY A 1 90 ? -7.698 -11.997 30.204 1.00 51.94 90 GLY A C 1
ATOM 679 O O . GLY A 1 90 ? -6.628 -12.553 30.456 1.00 51.94 90 GLY A O 1
ATOM 680 N N . SER A 1 91 ? -8.386 -11.307 31.105 1.00 59.41 91 SER A N 1
ATOM 681 C CA . SER A 1 91 ? -8.311 -11.621 32.522 1.00 59.41 91 SER A CA 1
ATOM 682 C C . SER A 1 91 ? -8.772 -13.074 32.665 1.00 59.41 91 SER A C 1
ATOM 684 O O . SER A 1 91 ? -9.949 -13.355 32.882 1.00 59.41 91 SER A O 1
ATOM 686 N N . GLY A 1 92 ? -7.859 -14.017 32.416 1.00 57.97 92 GLY A N 1
ATOM 687 C CA . GLY A 1 92 ? -8.080 -15.427 32.687 1.00 57.97 92 GLY A CA 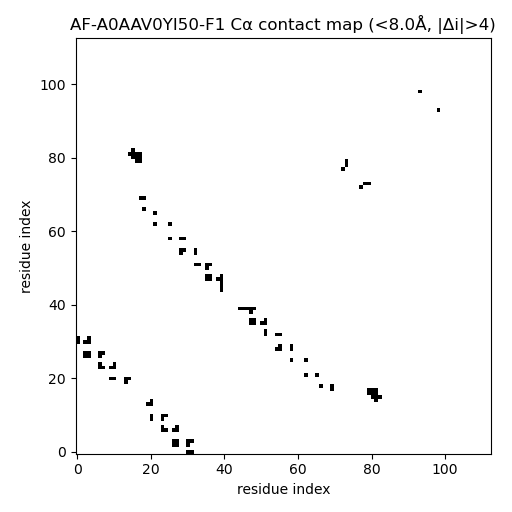1
ATOM 688 C C . GLY A 1 92 ? -8.531 -15.552 34.142 1.00 57.97 92 GLY A C 1
ATOM 689 O O . GLY A 1 92 ? -7.998 -14.840 34.998 1.00 57.97 92 GLY A O 1
ATOM 690 N N . PRO A 1 93 ? -9.541 -16.383 34.438 1.00 64.00 93 PRO A N 1
ATOM 691 C CA . PRO A 1 93 ? -10.128 -16.440 35.764 1.00 64.00 93 PRO A CA 1
ATOM 692 C C . PRO A 1 93 ? -9.128 -17.076 36.724 1.00 64.00 93 PRO A C 1
ATOM 694 O O . PRO A 1 93 ? -9.147 -18.290 36.871 1.00 64.00 93 PRO A O 1
ATOM 697 N N . LEU A 1 94 ? -8.302 -16.246 37.373 1.00 66.25 94 LEU A N 1
ATOM 698 C CA . LEU A 1 94 ? -7.361 -16.586 38.445 1.00 66.25 94 LEU A CA 1
ATOM 699 C C . LEU A 1 94 ? -6.346 -17.678 38.045 1.00 66.25 94 LEU A C 1
ATOM 701 O O . LEU A 1 94 ? -6.685 -18.762 37.567 1.00 66.25 94 LEU A O 1
ATOM 705 N N . SER A 1 95 ? -5.059 -17.442 38.297 1.00 72.44 95 SER A N 1
ATOM 706 C CA . SER A 1 95 ? -4.063 -18.520 38.228 1.00 72.44 95 SER A CA 1
ATOM 707 C C . SER A 1 95 ? -4.575 -19.719 39.038 1.00 72.44 95 SER A C 1
ATOM 709 O O . SER A 1 95 ? -5.204 -19.537 40.081 1.00 72.44 95 SER A O 1
ATOM 711 N N . LEU A 1 96 ? -4.357 -20.958 38.584 1.00 72.44 96 LEU A N 1
ATOM 712 C CA . LEU A 1 96 ? -4.832 -22.161 39.285 1.00 72.44 96 LEU A CA 1
ATOM 713 C C . LEU A 1 96 ? -4.461 -22.128 40.784 1.00 72.44 96 LEU A C 1
ATOM 715 O O . LEU A 1 96 ? -5.249 -22.544 41.630 1.00 72.44 96 LEU A O 1
ATOM 719 N N . GLY A 1 97 ? -3.311 -21.530 41.119 1.00 71.94 97 GLY A N 1
ATOM 720 C CA . GLY A 1 97 ? -2.889 -21.284 42.498 1.00 71.94 97 GLY A CA 1
ATOM 721 C C . GLY A 1 97 ? -3.763 -20.282 43.264 1.00 71.94 97 GLY A C 1
ATOM 722 O O . GLY A 1 97 ? -3.992 -20.462 44.455 1.00 71.94 97 GLY A O 1
ATOM 723 N N . GLU A 1 98 ? -4.300 -19.253 42.612 1.00 77.75 98 GLU A N 1
ATOM 724 C CA . GLU A 1 98 ? -5.261 -18.310 43.196 1.00 77.75 98 GLU A CA 1
ATOM 725 C C . GLU A 1 98 ? -6.663 -18.921 43.329 1.00 77.75 98 GLU A C 1
ATOM 727 O O . GLU A 1 98 ? -7.320 -18.692 44.344 1.00 77.75 98 GLU A O 1
ATOM 732 N N . ARG A 1 99 ? -7.090 -19.779 42.386 1.00 73.31 99 ARG A N 1
ATOM 733 C CA . ARG A 1 99 ? -8.329 -20.577 42.517 1.00 73.31 99 ARG A CA 1
ATOM 734 C C . ARG A 1 99 ? -8.252 -21.525 43.714 1.00 73.31 99 ARG A C 1
ATOM 736 O O . ARG A 1 99 ? -9.194 -21.592 44.499 1.00 73.31 99 ARG A O 1
ATOM 743 N N . ILE A 1 100 ? -7.115 -22.200 43.900 1.00 75.94 100 ILE A N 1
ATOM 744 C CA . ILE A 1 100 ? -6.866 -23.063 45.064 1.00 75.94 100 ILE A CA 1
ATOM 745 C C . ILE A 1 100 ? -6.848 -22.237 46.356 1.00 75.94 100 ILE A C 1
ATOM 747 O O . ILE A 1 100 ? -7.443 -22.648 47.347 1.00 75.94 100 ILE A O 1
ATOM 751 N N . ARG A 1 101 ? -6.239 -21.043 46.352 1.00 77.25 101 ARG A N 1
ATOM 752 C CA . ARG A 1 101 ? -6.222 -20.141 47.519 1.00 77.25 101 ARG A CA 1
ATOM 753 C C . ARG A 1 101 ? -7.620 -19.626 47.882 1.00 77.25 101 ARG A C 1
ATOM 755 O O . ARG A 1 101 ? -7.930 -19.496 49.063 1.00 77.25 101 ARG A O 1
ATOM 762 N N . PHE A 1 102 ? -8.464 -19.364 46.884 1.00 78.62 102 PHE A N 1
ATOM 763 C CA . PHE A 1 102 ? -9.857 -18.954 47.075 1.00 78.62 102 PHE A CA 1
ATOM 764 C C . PHE A 1 102 ? -10.718 -20.102 47.622 1.00 78.62 102 PHE A C 1
ATOM 766 O O . PHE A 1 102 ? -11.489 -19.897 48.560 1.00 78.62 102 PHE A O 1
ATOM 773 N N . LEU A 1 103 ? -10.525 -21.323 47.108 1.00 79.12 103 LEU A N 1
ATOM 774 C CA . LEU A 1 103 ? -11.172 -22.527 47.636 1.00 79.12 103 LEU A CA 1
ATOM 775 C C . LEU A 1 103 ? -10.728 -22.824 49.074 1.00 79.12 103 LEU A C 1
ATOM 777 O O . LEU A 1 103 ? -11.578 -23.027 49.933 1.00 79.12 103 LEU A O 1
ATOM 781 N N . LEU A 1 104 ? -9.426 -22.752 49.374 1.00 78.81 104 LEU A N 1
ATOM 782 C CA . LEU A 1 104 ? -8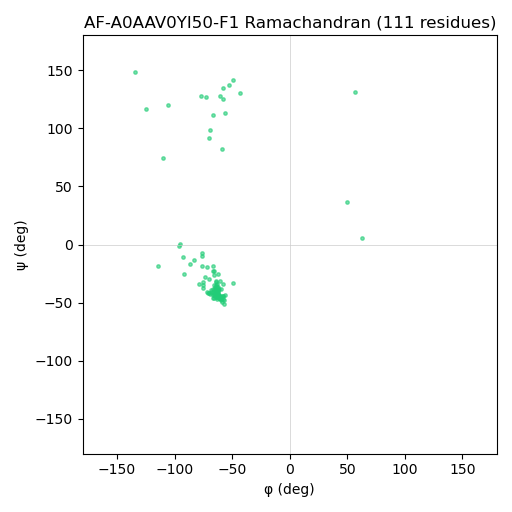.882 -22.950 50.726 1.00 78.81 104 LEU A CA 1
ATOM 783 C C . LEU A 1 104 ? -9.425 -21.940 51.745 1.00 78.81 104 LEU A C 1
ATOM 785 O O . LEU A 1 104 ? -9.582 -22.282 52.912 1.00 78.81 104 LEU A O 1
ATOM 789 N N . LYS A 1 105 ? -9.749 -20.713 51.320 1.00 77.19 105 LYS A N 1
ATOM 790 C CA . LYS A 1 105 ? -10.330 -19.684 52.195 1.00 77.19 105 LYS A CA 1
ATOM 791 C C . LYS A 1 105 ? -11.821 -19.912 52.499 1.00 77.19 105 LYS A C 1
ATOM 793 O O . LYS A 1 105 ? -12.309 -19.348 53.472 1.00 77.19 105 LYS A O 1
ATOM 798 N N . SER A 1 106 ? -12.527 -20.722 51.700 1.00 76.75 106 SER A N 1
ATOM 799 C CA . SER A 1 106 ? -13.929 -21.103 51.957 1.00 76.75 106 SER A CA 1
ATOM 800 C C . SER A 1 106 ? -14.081 -22.274 52.929 1.00 76.75 106 SER A C 1
ATOM 802 O O . SER A 1 106 ? -15.188 -22.508 53.409 1.00 76.75 106 SER A O 1
ATOM 804 N N . PHE A 1 107 ? -13.008 -23.008 53.247 1.00 78.56 107 PHE A N 1
ATOM 805 C CA . PHE A 1 107 ? -13.096 -24.072 54.243 1.00 78.56 107 PHE A CA 1
ATOM 806 C C . PHE A 1 107 ? -13.116 -23.475 55.660 1.00 78.56 107 PHE A C 1
ATOM 808 O O . PHE A 1 107 ? -12.235 -22.676 56.000 1.00 78.56 107 PHE A O 1
ATOM 815 N N . PRO A 1 108 ? -14.095 -23.846 56.507 1.00 71.38 108 PRO A N 1
ATOM 816 C CA . PRO A 1 108 ? -14.098 -23.447 57.906 1.00 71.38 108 PRO A CA 1
ATOM 817 C C . PRO A 1 108 ? -12.832 -23.991 58.573 1.00 71.38 108 PRO A C 1
ATOM 819 O O . PRO A 1 108 ? -12.517 -25.176 58.457 1.00 71.38 108 PRO A O 1
ATOM 822 N N . LYS A 1 109 ? -12.076 -23.113 59.243 1.00 73.44 109 LYS A N 1
ATOM 823 C CA . LYS A 1 109 ? -10.894 -23.524 60.009 1.00 73.44 109 LYS A CA 1
ATOM 824 C C . LYS A 1 109 ? -11.329 -24.558 61.053 1.00 73.44 109 LYS A C 1
ATOM 826 O O . LYS A 1 109 ? -12.344 -24.318 61.712 1.00 73.44 109 LYS A O 1
ATOM 831 N N . PRO A 1 110 ? -10.598 -25.675 61.220 1.00 64.50 110 PRO A N 1
ATOM 832 C CA . PRO A 1 110 ? -10.913 -26.622 62.274 1.00 64.50 110 PRO A CA 1
ATOM 833 C C . PRO A 1 110 ? -10.851 -25.886 63.611 1.00 64.50 110 PRO A C 1
ATOM 835 O O . PRO A 1 110 ? -9.861 -25.213 63.916 1.00 64.50 110 PRO A O 1
ATOM 838 N N . LEU A 1 111 ? -11.950 -25.965 64.364 1.00 67.50 111 LEU A N 1
ATOM 839 C CA . LEU A 1 111 ? -12.001 -25.521 65.748 1.00 67.50 111 LEU A CA 1
ATOM 840 C C . LEU A 1 111 ? -10.894 -26.278 66.492 1.00 67.50 111 LEU A C 1
ATOM 842 O O . LEU A 1 111 ? -10.952 -27.501 66.597 1.00 67.50 111 LEU A O 1
ATOM 846 N N . HIS A 1 112 ? -9.871 -25.558 66.953 1.00 67.56 112 HIS A N 1
ATO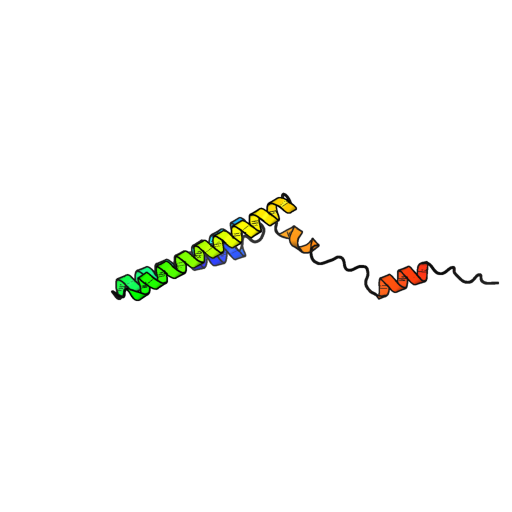M 847 C CA . HIS A 1 112 ? -8.953 -26.091 67.950 1.00 67.56 112 HIS A CA 1
ATOM 848 C C . HIS A 1 112 ? -9.757 -26.266 69.241 1.00 67.56 112 HIS A C 1
ATOM 850 O O . HIS A 1 112 ? -10.208 -25.274 69.818 1.00 67.56 112 HIS A O 1
ATOM 856 N N . VAL A 1 113 ? -9.975 -27.525 69.622 1.00 63.06 113 VAL A N 1
ATOM 857 C CA . VAL A 1 113 ? -10.402 -27.937 70.965 1.00 63.06 113 VAL A CA 1
ATOM 858 C C . VAL A 1 113 ? -9.155 -28.259 71.772 1.00 63.06 113 VAL A C 1
ATOM 860 O O . VAL A 1 113 ? -8.230 -28.855 71.171 1.00 63.06 113 VAL A O 1
#